Protein AF-A0A820LLX0-F1 (afdb_monomer_lite)

InterPro domains:
  IPR000547 Clathrin, heavy chain/VPS, 7-fold repeat [PS50236] (1-66)
  IPR016024 Armadillo-type fold [SSF48371] (1-92)

pLDDT: mean 89.42, std 8.97, range [48.0, 95.56]

Organism: NCBI:txid433720

Foldseek 3Di:
DQLVVLLVVCVPDPDLVSNLVSVLVVVSYDLVSSLVSLVVDALVSSLVSLLSNCVSPVVVRVVSSVVSCVVCCVRNPVVSVVVSVVVSVVVD

Sequence (92 aa):
EKAGLLQRALEHYTDLYDIKRAVVHTHLLNPDWLVNYFGRLSVDDCVECLKAMLQANIRQNLQVVVQIATKYHEQLGTQKLIELFESFKSYE

Radius of gyration: 12.42 Å; chains: 1; bounding box: 32×25×32 Å

Secondary structure (DSSP, 8-state):
--HHHHHHHHHH---HHHHHHHHT-GGGS-HHHHHHHHTTS-HHHHHHHHHHHHHHHHHHHHHHHHHHHHHHHHHH-HHHHHHHHHHHHTT-

Structure (mmCIF, N/CA/C/O backbone):
data_AF-A0A820LLX0-F1
#
_entry.id   AF-A0A820LLX0-F1
#
loop_
_atom_site.group_PDB
_atom_site.id
_atom_site.type_symbol
_atom_site.label_atom_id
_atom_site.label_alt_id
_atom_site.label_comp_id
_atom_site.label_asym_id
_atom_site.label_entity_id
_atom_site.label_seq_id
_atom_site.pdbx_PDB_ins_code
_atom_site.Cartn_x
_atom_site.Cartn_y
_atom_site.Cartn_z
_atom_site.occupancy
_atom_site.B_iso_or_equiv
_atom_site.auth_seq_id
_atom_site.auth_comp_id
_atom_site.auth_asym_id
_atom_site.auth_atom_id
_atom_site.pdbx_PDB_model_num
ATOM 1 N N . GLU A 1 1 ? 21.553 -12.352 -3.667 1.00 55.91 1 GLU A N 1
ATOM 2 C CA . GLU A 1 1 ? 21.002 -11.372 -4.634 1.00 55.91 1 GLU A CA 1
ATOM 3 C C . GLU A 1 1 ? 19.505 -11.591 -4.981 1.00 55.91 1 GLU A C 1
ATOM 5 O O . GLU A 1 1 ? 19.172 -11.763 -6.145 1.00 55.91 1 GLU A O 1
ATOM 10 N N . LYS A 1 2 ? 18.559 -11.578 -4.018 1.00 60.06 2 LYS A N 1
ATOM 11 C CA . LYS A 1 2 ? 17.112 -11.798 -4.318 1.00 60.06 2 LYS A CA 1
ATOM 12 C C . LYS A 1 2 ? 16.252 -10.527 -4.339 1.00 60.06 2 LYS A C 1
ATOM 14 O O . LYS A 1 2 ? 15.214 -10.512 -4.993 1.00 60.06 2 LYS A O 1
ATOM 19 N N . ALA A 1 3 ? 16.703 -9.457 -3.684 1.00 62.31 3 ALA A N 1
ATOM 20 C CA . ALA A 1 3 ? 15.928 -8.224 -3.539 1.00 62.31 3 ALA A CA 1
ATOM 21 C C . ALA A 1 3 ? 15.663 -7.500 -4.874 1.00 62.31 3 ALA A C 1
ATOM 23 O O . ALA A 1 3 ? 14.565 -7.005 -5.112 1.00 62.31 3 ALA A O 1
ATOM 24 N N . GLY A 1 4 ? 16.644 -7.493 -5.783 1.00 75.81 4 GLY A N 1
ATOM 25 C CA . GLY A 1 4 ? 16.500 -6.851 -7.095 1.00 75.81 4 GLY A CA 1
ATOM 26 C C . GLY A 1 4 ? 15.579 -7.602 -8.063 1.00 75.81 4 GLY A C 1
ATOM 27 O O . GLY A 1 4 ? 14.984 -6.983 -8.936 1.00 75.81 4 GLY A O 1
ATOM 28 N N . LEU A 1 5 ? 15.420 -8.922 -7.908 1.00 86.75 5 LEU A N 1
ATOM 29 C CA . LEU A 1 5 ? 14.542 -9.716 -8.776 1.00 86.75 5 LEU A CA 1
ATOM 30 C C . LEU A 1 5 ? 13.067 -9.431 -8.485 1.00 86.75 5 LEU A C 1
ATOM 32 O O . LEU A 1 5 ? 12.284 -9.269 -9.416 1.00 86.75 5 LEU A O 1
ATOM 36 N N . LEU A 1 6 ? 12.703 -9.326 -7.203 1.00 87.44 6 LEU A N 1
ATOM 37 C CA . LEU A 1 6 ? 11.323 -9.058 -6.802 1.00 87.44 6 LEU A CA 1
ATOM 38 C C . LEU A 1 6 ? 10.882 -7.636 -7.176 1.00 87.44 6 LEU A C 1
ATOM 40 O O . LEU A 1 6 ? 9.757 -7.453 -7.629 1.00 87.44 6 LEU A O 1
ATOM 44 N N . GLN A 1 7 ? 11.777 -6.648 -7.055 1.00 90.25 7 GLN A N 1
ATOM 45 C CA . GLN A 1 7 ? 11.505 -5.277 -7.507 1.00 90.25 7 GLN A CA 1
ATOM 46 C C . GLN A 1 7 ? 11.225 -5.237 -9.012 1.00 90.25 7 GLN A C 1
ATOM 48 O O . GLN A 1 7 ? 10.197 -4.712 -9.424 1.00 90.25 7 GLN A O 1
ATOM 53 N N . ARG A 1 8 ? 12.074 -5.878 -9.827 1.00 89.62 8 ARG A N 1
ATOM 54 C CA . ARG A 1 8 ? 11.854 -5.956 -11.280 1.00 89.62 8 ARG A CA 1
ATOM 55 C C . ARG A 1 8 ? 10.552 -6.674 -11.623 1.00 89.62 8 ARG A C 1
ATOM 57 O O . ARG A 1 8 ? 9.850 -6.242 -12.525 1.00 89.62 8 ARG A O 1
ATOM 64 N N . ALA A 1 9 ? 10.211 -7.743 -10.903 1.00 90.38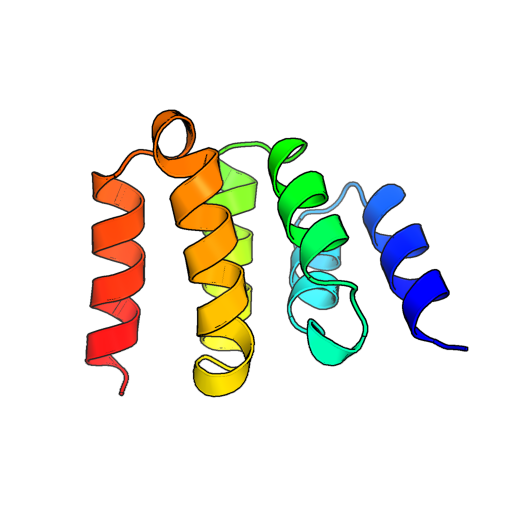 9 ALA A N 1
ATOM 65 C CA . ALA A 1 9 ? 8.942 -8.438 -11.103 1.00 90.38 9 ALA A CA 1
ATOM 66 C C . ALA A 1 9 ? 7.744 -7.503 -10.860 1.00 90.38 9 ALA A C 1
ATOM 68 O O . ALA A 1 9 ? 6.868 -7.410 -11.713 1.00 90.38 9 ALA A O 1
ATOM 69 N N . LEU A 1 10 ? 7.756 -6.739 -9.762 1.00 92.06 10 LEU A N 1
ATOM 70 C CA . LEU A 1 10 ? 6.718 -5.751 -9.446 1.00 92.06 10 LEU A CA 1
ATOM 71 C C . LEU A 1 10 ? 6.579 -4.648 -10.507 1.00 92.06 10 LEU A C 1
ATOM 73 O O . LEU A 1 10 ? 5.468 -4.184 -10.748 1.00 92.06 10 LEU A O 1
ATOM 77 N N . GLU A 1 11 ? 7.669 -4.238 -11.161 1.00 90.81 11 GLU A N 1
ATOM 78 C CA . GLU A 1 11 ? 7.613 -3.260 -12.262 1.00 90.81 11 GLU A CA 1
ATOM 79 C C . GLU A 1 11 ? 6.932 -3.799 -13.525 1.00 90.81 11 GLU A C 1
ATOM 81 O O . GLU A 1 11 ? 6.447 -3.014 -14.338 1.00 90.81 11 GLU A O 1
ATOM 86 N N . HIS A 1 12 ? 6.902 -5.121 -13.698 1.00 91.56 12 HIS A N 1
ATOM 87 C CA . HIS A 1 12 ? 6.300 -5.777 -14.857 1.00 91.56 12 HIS A CA 1
ATOM 88 C C . HIS A 1 12 ? 4.935 -6.402 -14.562 1.00 91.56 12 HIS A C 1
ATOM 90 O O . HIS A 1 12 ? 4.213 -6.739 -15.501 1.00 91.56 12 HIS A O 1
ATOM 96 N N . TYR A 1 13 ? 4.570 -6.566 -13.291 1.00 92.62 13 TYR A N 1
ATOM 97 C CA . TYR A 1 13 ? 3.253 -7.062 -12.929 1.00 92.62 13 TYR A CA 1
ATOM 98 C C . TYR A 1 13 ? 2.173 -6.053 -13.292 1.00 92.62 13 TYR A C 1
ATOM 100 O O . TYR A 1 13 ? 2.222 -4.885 -12.918 1.00 92.62 13 TYR A O 1
ATOM 108 N N . THR A 1 14 ? 1.178 -6.551 -14.016 1.00 86.62 14 THR A N 1
ATOM 109 C CA . THR A 1 14 ? -0.032 -5.811 -14.373 1.00 86.62 14 THR A CA 1
ATOM 110 C C . THR A 1 14 ? -1.247 -6.299 -13.596 1.00 86.62 14 THR A C 1
ATOM 112 O O . THR A 1 14 ? -2.266 -5.619 -13.579 1.00 86.62 14 THR A O 1
ATOM 115 N N . ASP A 1 15 ? -1.154 -7.478 -12.975 1.00 92.94 15 ASP A N 1
ATOM 116 C CA . ASP A 1 15 ? -2.240 -8.088 -12.219 1.00 92.94 15 ASP A CA 1
ATOM 117 C C . ASP A 1 15 ? -2.118 -7.786 -10.718 1.00 92.94 15 ASP A C 1
ATOM 119 O O . ASP A 1 15 ? -1.073 -8.005 -10.094 1.00 92.94 15 ASP A O 1
ATOM 123 N N . LEU A 1 16 ? -3.210 -7.299 -10.122 1.00 92.50 16 LEU A N 1
ATOM 124 C CA . LEU A 1 16 ? -3.267 -6.940 -8.706 1.00 92.50 16 LEU A CA 1
ATOM 125 C C . LEU A 1 16 ? -2.982 -8.139 -7.787 1.00 92.50 16 LEU A C 1
ATOM 127 O O . LEU A 1 16 ? -2.420 -7.967 -6.706 1.00 92.50 16 LEU A O 1
ATOM 131 N N . T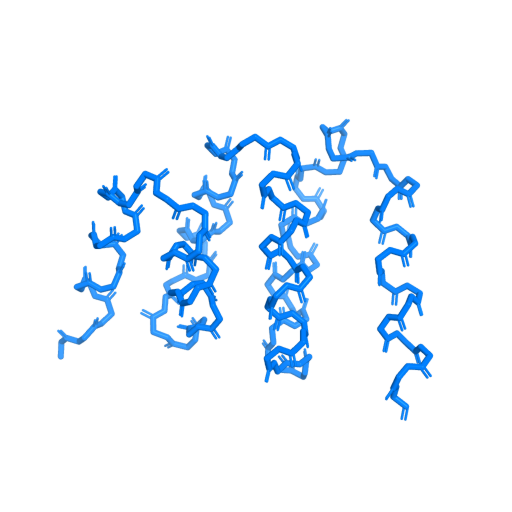YR A 1 17 ? -3.357 -9.357 -8.177 1.00 93.25 17 TYR A N 1
ATOM 132 C CA . TYR A 1 17 ? -3.088 -10.560 -7.395 1.00 93.25 17 TYR A CA 1
ATOM 133 C C . TYR A 1 17 ? -1.583 -10.823 -7.275 1.00 93.25 17 TYR A C 1
ATOM 135 O O . TYR A 1 17 ? -1.089 -11.062 -6.167 1.00 93.25 17 TYR A O 1
ATOM 143 N N . ASP A 1 18 ? -0.845 -10.718 -8.382 1.00 94.19 18 ASP A N 1
ATOM 144 C CA . ASP A 1 18 ? 0.609 -10.908 -8.393 1.00 94.19 18 ASP A CA 1
ATOM 145 C C . ASP A 1 18 ? 1.332 -9.792 -7.632 1.00 94.19 18 ASP A C 1
ATOM 147 O O . ASP A 1 18 ? 2.248 -10.066 -6.846 1.00 94.19 18 ASP A O 1
ATOM 151 N N . ILE A 1 19 ? 0.865 -8.546 -7.773 1.00 94.38 19 ILE A N 1
ATOM 152 C CA . ILE A 1 19 ? 1.370 -7.408 -6.995 1.00 94.38 19 ILE A CA 1
ATOM 153 C C . ILE A 1 19 ? 1.177 -7.673 -5.500 1.00 94.38 19 ILE A C 1
ATOM 155 O O . ILE A 1 19 ? 2.158 -7.658 -4.754 1.00 94.38 19 ILE A O 1
ATOM 159 N N . LYS A 1 20 ? -0.046 -8.003 -5.057 1.00 94.56 20 LYS A N 1
ATOM 160 C CA . LYS A 1 20 ? -0.352 -8.308 -3.647 1.00 94.56 20 LYS A CA 1
ATOM 161 C C . LYS A 1 20 ? 0.543 -9.415 -3.095 1.00 94.56 20 LYS A C 1
ATOM 163 O O . LYS A 1 20 ? 1.067 -9.288 -1.989 1.00 94.56 20 LYS A O 1
ATOM 168 N N . ARG A 1 21 ? 0.773 -10.480 -3.868 1.00 93.19 21 ARG A N 1
ATOM 169 C CA . ARG A 1 21 ? 1.659 -11.583 -3.463 1.00 93.19 21 ARG A CA 1
ATOM 170 C C . ARG A 1 21 ? 3.122 -11.180 -3.350 1.00 93.19 21 ARG A C 1
ATOM 172 O O . ARG A 1 21 ? 3.833 -11.773 -2.547 1.00 93.19 21 ARG A O 1
ATOM 179 N N . ALA A 1 22 ? 3.590 -10.208 -4.122 1.00 93.50 22 ALA A N 1
ATOM 180 C CA . ALA A 1 22 ? 4.970 -9.746 -4.045 1.00 93.50 22 ALA A CA 1
ATOM 181 C C . ALA A 1 22 ? 5.186 -8.696 -2.943 1.00 93.50 22 ALA A C 1
ATOM 183 O O . ALA A 1 22 ? 6.161 -8.802 -2.197 1.00 93.50 22 ALA A O 1
ATOM 184 N N . VAL A 1 23 ? 4.280 -7.723 -2.782 1.00 93.19 23 VAL A N 1
ATOM 185 C CA . VAL A 1 23 ? 4.452 -6.613 -1.819 1.00 93.19 23 VAL A CA 1
ATOM 186 C C . VAL A 1 23 ? 4.442 -7.061 -0.354 1.00 93.19 23 VAL A C 1
ATOM 188 O O . VAL A 1 23 ? 5.028 -6.386 0.488 1.00 93.19 23 VAL A O 1
ATOM 191 N N . VAL A 1 24 ? 3.850 -8.219 -0.031 1.00 93.06 24 VAL A N 1
ATOM 192 C CA . VAL A 1 24 ? 3.893 -8.795 1.330 1.00 93.06 24 VAL A CA 1
ATOM 193 C C . VAL A 1 24 ? 5.302 -9.219 1.752 1.00 93.06 24 VAL A C 1
ATOM 195 O O . VAL A 1 24 ? 5.608 -9.259 2.946 1.00 93.06 24 VAL A O 1
ATOM 198 N N . HIS A 1 25 ? 6.194 -9.487 0.793 1.00 91.25 25 HIS A N 1
ATOM 199 C CA . HIS A 1 25 ? 7.595 -9.827 1.041 1.00 91.25 25 HIS A CA 1
ATOM 200 C C . HIS A 1 25 ? 8.461 -8.566 1.199 1.00 91.25 25 HIS A C 1
ATOM 202 O O . HIS A 1 25 ? 9.526 -8.442 0.597 1.00 91.25 25 HIS A O 1
ATOM 208 N N . THR A 1 26 ? 8.019 -7.639 2.051 1.00 88.06 26 THR A N 1
ATOM 209 C CA . THR A 1 26 ? 8.664 -6.338 2.316 1.00 88.06 26 THR A CA 1
ATOM 210 C C . THR A 1 26 ? 10.139 -6.437 2.691 1.00 88.06 26 THR A C 1
ATOM 212 O O . THR A 1 26 ? 10.927 -5.607 2.265 1.00 88.06 26 THR A O 1
ATOM 215 N N . HIS A 1 27 ? 10.541 -7.480 3.419 1.00 86.31 27 HIS A N 1
ATOM 216 C CA . HIS A 1 27 ? 11.937 -7.759 3.782 1.00 86.31 27 HIS A CA 1
ATOM 217 C C . HIS A 1 27 ? 12.876 -7.984 2.580 1.00 86.31 27 HIS A C 1
ATOM 219 O O . HIS A 1 27 ? 14.092 -7.877 2.720 1.00 86.31 27 HIS A O 1
ATOM 225 N N . LEU A 1 28 ? 12.331 -8.317 1.405 1.00 89.50 28 LEU A N 1
ATOM 226 C CA . LEU A 1 28 ? 13.084 -8.450 0.154 1.00 89.50 28 LEU A CA 1
ATOM 227 C C . LEU A 1 28 ? 13.044 -7.167 -0.685 1.00 89.50 28 LEU A C 1
ATOM 229 O O . LEU A 1 28 ? 13.668 -7.111 -1.741 1.00 89.50 28 LEU A O 1
ATOM 233 N N . LEU A 1 29 ? 12.309 -6.146 -0.253 1.00 89.88 29 LEU A N 1
ATOM 234 C CA . LEU A 1 29 ? 12.100 -4.908 -0.988 1.00 89.88 29 LEU A CA 1
ATOM 235 C C . LEU A 1 29 ? 12.785 -3.758 -0.254 1.00 89.88 29 LEU A C 1
ATOM 237 O O . LEU A 1 29 ? 12.834 -3.714 0.972 1.00 89.88 29 LEU A O 1
ATOM 241 N N . ASN A 1 30 ? 13.316 -2.802 -1.013 1.00 89.69 30 ASN A N 1
ATOM 242 C CA . ASN A 1 30 ? 13.783 -1.563 -0.410 1.00 89.69 30 ASN A CA 1
ATOM 243 C C . ASN A 1 30 ? 12.551 -0.728 -0.004 1.00 89.69 30 ASN A C 1
ATOM 245 O O . ASN A 1 30 ? 11.737 -0.435 -0.884 1.00 89.69 30 ASN A O 1
ATOM 249 N N . PRO A 1 31 ? 12.387 -0.335 1.273 1.00 88.69 31 PRO A N 1
ATOM 250 C CA . PRO A 1 31 ? 11.193 0.377 1.731 1.00 88.69 31 PRO A CA 1
ATOM 251 C C . PRO A 1 31 ? 10.976 1.701 0.995 1.00 88.69 31 PRO A C 1
ATOM 253 O O . PRO A 1 31 ? 9.847 1.998 0.623 1.00 88.69 31 PRO A O 1
ATOM 256 N N . ASP A 1 32 ? 12.039 2.456 0.709 1.00 90.69 32 ASP A N 1
ATOM 257 C CA . ASP A 1 32 ? 11.931 3.729 -0.018 1.00 90.69 32 ASP A CA 1
ATOM 258 C C . ASP A 1 32 ? 11.433 3.529 -1.460 1.00 90.69 32 ASP A C 1
ATOM 260 O O . ASP A 1 32 ? 10.525 4.215 -1.935 1.00 90.69 32 ASP A O 1
ATOM 264 N N . TRP A 1 33 ? 11.963 2.506 -2.139 1.00 92.75 33 TRP A N 1
ATOM 265 C CA . TRP A 1 33 ? 11.496 2.130 -3.471 1.00 92.75 33 TRP A CA 1
ATOM 266 C C . TRP A 1 33 ? 10.034 1.683 -3.442 1.00 92.75 33 TRP A C 1
ATOM 268 O O . TRP A 1 33 ? 9.251 2.121 -4.282 1.00 92.75 33 TRP A O 1
ATOM 278 N N . LEU A 1 34 ? 9.656 0.860 -2.457 1.00 93.06 34 LEU A N 1
ATOM 279 C CA . LEU A 1 34 ? 8.288 0.373 -2.310 1.00 93.06 34 LEU A CA 1
ATOM 280 C C . LEU A 1 34 ? 7.322 1.540 -2.106 1.00 93.06 34 LEU A C 1
ATOM 282 O O . LEU A 1 34 ? 6.305 1.612 -2.784 1.00 93.06 34 LEU A O 1
ATOM 286 N N . VAL A 1 35 ? 7.680 2.500 -1.251 1.00 94.00 35 VAL A N 1
ATOM 287 C CA . VAL A 1 35 ? 6.893 3.720 -1.058 1.00 94.00 35 VAL A CA 1
ATOM 288 C C . VAL A 1 35 ? 6.680 4.441 -2.389 1.00 94.00 35 VAL A C 1
ATOM 290 O O . VAL A 1 35 ? 5.548 4.762 -2.732 1.00 94.00 35 VAL A O 1
ATOM 293 N N . ASN A 1 36 ? 7.728 4.634 -3.190 1.00 94.00 36 ASN A N 1
ATOM 294 C CA . ASN A 1 36 ? 7.597 5.284 -4.496 1.00 94.00 36 ASN A CA 1
ATOM 295 C C . ASN A 1 36 ? 6.788 4.461 -5.518 1.00 94.00 36 ASN A C 1
ATOM 297 O O . ASN A 1 36 ? 6.064 5.044 -6.325 1.00 94.00 36 ASN A O 1
ATOM 301 N N . TYR A 1 37 ? 6.882 3.129 -5.484 1.00 94.44 37 TYR A N 1
ATOM 302 C CA . TYR A 1 37 ? 6.107 2.234 -6.348 1.00 94.44 37 TYR A CA 1
ATOM 303 C C . TYR A 1 37 ? 4.601 2.375 -6.105 1.00 94.44 37 TYR A C 1
ATOM 305 O O . TYR A 1 37 ? 3.835 2.472 -7.061 1.00 94.44 37 TYR A O 1
ATOM 313 N N . PHE A 1 38 ? 4.181 2.482 -4.842 1.00 94.25 38 PHE A N 1
ATOM 314 C CA . PHE A 1 38 ? 2.774 2.682 -4.487 1.00 94.25 38 PHE A CA 1
ATOM 315 C C . PHE A 1 38 ? 2.187 3.991 -5.039 1.00 94.25 38 PHE A C 1
ATOM 317 O O . PHE A 1 38 ? 0.992 4.046 -5.308 1.00 94.25 38 PHE A O 1
ATOM 324 N N . GLY A 1 39 ? 3.014 5.008 -5.303 1.00 91.81 39 GLY A N 1
ATOM 325 C CA . GLY A 1 39 ? 2.582 6.228 -5.994 1.00 91.81 39 GLY A CA 1
ATOM 326 C C . GLY A 1 39 ? 2.239 6.044 -7.478 1.00 91.81 39 GLY A C 1
ATOM 327 O O . GLY A 1 39 ? 1.679 6.954 -8.082 1.00 91.81 39 GLY A O 1
ATOM 328 N N . ARG A 1 40 ? 2.586 4.898 -8.082 1.00 91.56 40 ARG A N 1
ATOM 329 C CA . ARG A 1 40 ? 2.2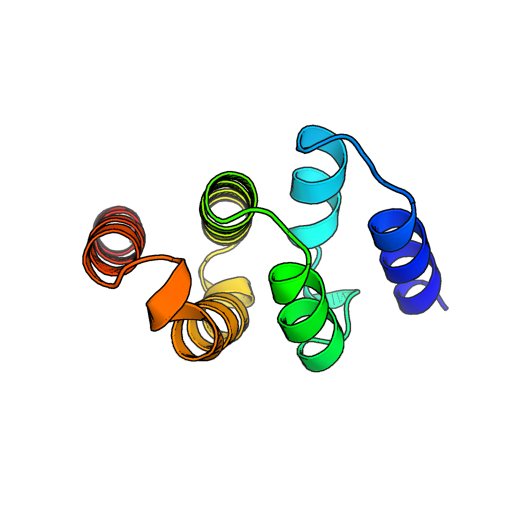12 4.537 -9.462 1.00 91.56 40 ARG A CA 1
ATOM 330 C C . ARG A 1 40 ? 0.914 3.730 -9.531 1.00 91.56 40 ARG A C 1
ATOM 332 O O . ARG A 1 40 ? 0.350 3.606 -10.615 1.00 91.56 40 ARG A O 1
ATOM 339 N N . LEU A 1 41 ? 0.476 3.156 -8.410 1.00 92.75 41 LEU A N 1
ATOM 340 C CA . LEU A 1 41 ? -0.749 2.366 -8.333 1.00 92.75 41 LEU A CA 1
ATOM 341 C C . LEU A 1 41 ? -1.976 3.278 -8.285 1.00 92.75 41 LEU A C 1
ATOM 343 O O . LEU A 1 41 ? -1.901 4.431 -7.854 1.00 92.75 41 LEU A O 1
ATOM 347 N N . SER A 1 42 ? -3.125 2.747 -8.705 1.00 92.75 42 SER A N 1
ATOM 348 C CA . SER A 1 42 ? -4.392 3.434 -8.477 1.00 92.75 42 SER A CA 1
ATOM 349 C C . SER A 1 42 ? -4.707 3.490 -6.975 1.00 92.75 42 SER A C 1
ATOM 351 O O . SER A 1 42 ? -4.188 2.704 -6.179 1.00 92.75 42 SER A O 1
ATOM 353 N N . VAL A 1 43 ? -5.570 4.424 -6.568 1.00 91.81 43 VAL A N 1
ATOM 354 C CA . VAL A 1 43 ? -5.981 4.562 -5.160 1.00 91.81 43 VAL A CA 1
ATOM 355 C C . VAL A 1 43 ? -6.593 3.264 -4.623 1.00 91.81 43 VAL A C 1
ATOM 357 O O . VAL A 1 43 ? -6.325 2.893 -3.483 1.00 91.81 43 VAL A O 1
ATOM 360 N N . ASP A 1 44 ? -7.385 2.569 -5.441 1.00 91.44 44 ASP A N 1
ATOM 361 C CA . ASP A 1 44 ? -8.045 1.319 -5.055 1.00 91.44 44 ASP A CA 1
ATOM 362 C C . ASP A 1 44 ? -7.028 0.181 -4.877 1.00 91.44 44 ASP A C 1
ATOM 364 O O . ASP A 1 44 ? -6.954 -0.431 -3.809 1.00 91.44 44 ASP A O 1
ATOM 368 N N . ASP A 1 45 ? -6.141 0.003 -5.863 1.00 93.88 45 ASP A N 1
ATOM 369 C CA . ASP A 1 45 ? -5.074 -1.005 -5.823 1.00 93.88 45 ASP A CA 1
ATOM 370 C C . ASP A 1 45 ? -4.123 -0.782 -4.644 1.00 93.88 45 ASP A C 1
ATOM 372 O O . ASP A 1 45 ? -3.686 -1.734 -3.996 1.00 93.88 45 ASP A O 1
ATOM 376 N N . CYS A 1 46 ? -3.806 0.483 -4.351 1.00 94.25 46 CYS A N 1
ATOM 377 C CA . CYS A 1 46 ? -2.974 0.865 -3.220 1.00 94.25 46 CYS A CA 1
ATOM 378 C C . CYS A 1 46 ? -3.600 0.392 -1.904 1.00 94.25 46 CYS A C 1
ATOM 380 O O . CYS A 1 46 ? -2.950 -0.336 -1.154 1.00 94.25 46 CYS A O 1
ATOM 382 N N . VAL A 1 47 ? -4.867 0.731 -1.643 1.00 93.56 47 VAL A N 1
ATOM 383 C CA . VAL A 1 47 ? -5.567 0.332 -0.409 1.00 93.56 47 VAL A CA 1
ATOM 384 C C . VAL A 1 47 ? -5.647 -1.193 -0.284 1.00 93.56 47 VAL A C 1
ATOM 386 O O . VAL A 1 47 ? -5.346 -1.737 0.783 1.00 93.56 47 VAL A O 1
ATOM 389 N N . GLU A 1 48 ? -5.959 -1.896 -1.374 1.00 94.38 48 GLU A N 1
ATOM 390 C CA . GLU A 1 48 ? -5.992 -3.363 -1.407 1.00 94.38 48 GLU A CA 1
ATOM 391 C C . GLU A 1 48 ? -4.615 -3.991 -1.132 1.00 94.38 48 GLU A C 1
ATOM 393 O O . GLU A 1 48 ? -4.507 -4.995 -0.419 1.00 94.38 48 GLU A O 1
ATOM 398 N N . CYS A 1 49 ? -3.539 -3.385 -1.639 1.00 95.56 49 CYS A N 1
ATOM 399 C CA . CYS A 1 49 ? -2.174 -3.817 -1.359 1.00 95.56 49 CYS A CA 1
ATOM 400 C C . CYS A 1 49 ? -1.771 -3.557 0.099 1.00 95.56 49 CYS A C 1
ATOM 402 O O . CYS A 1 49 ? -1.220 -4.456 0.736 1.00 95.56 49 CYS A O 1
ATOM 404 N N . LEU A 1 50 ? -2.083 -2.382 0.663 1.00 94.75 50 LEU A N 1
ATOM 405 C CA . LEU A 1 50 ? -1.814 -2.078 2.076 1.00 94.75 50 LEU A CA 1
ATOM 406 C C . LEU A 1 50 ? -2.527 -3.077 2.996 1.00 94.75 50 LEU A C 1
ATOM 408 O O . LEU A 1 50 ? -1.925 -3.598 3.937 1.00 94.75 50 LEU A O 1
ATOM 412 N N . LYS A 1 51 ? -3.782 -3.414 2.683 1.00 94.25 51 LYS A N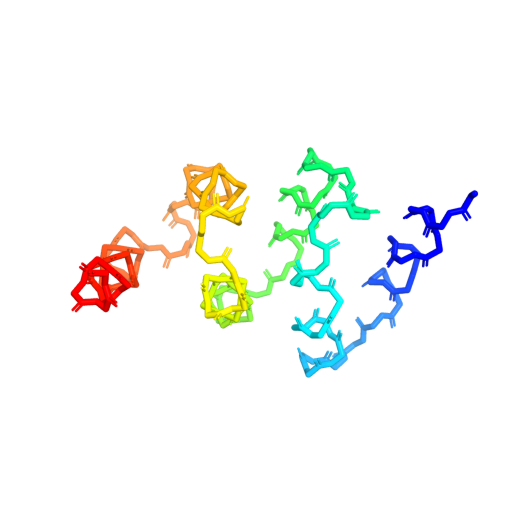 1
ATOM 413 C CA . LYS A 1 51 ? -4.553 -4.435 3.399 1.00 94.25 51 LYS A CA 1
ATOM 414 C C . LYS A 1 51 ? -3.879 -5.805 3.346 1.00 94.25 51 LYS A C 1
ATOM 416 O O . LYS A 1 51 ? -3.698 -6.430 4.390 1.00 94.25 51 LYS A O 1
ATOM 421 N N . ALA A 1 52 ? -3.458 -6.255 2.162 1.00 94.56 52 ALA A N 1
ATOM 422 C CA . ALA A 1 52 ? -2.763 -7.533 2.003 1.00 94.56 52 ALA A CA 1
ATOM 423 C C . ALA A 1 52 ? -1.437 -7.577 2.784 1.00 94.56 52 ALA A C 1
ATOM 425 O O . ALA A 1 52 ? -1.123 -8.584 3.420 1.00 94.56 52 ALA A O 1
ATOM 426 N N . MET A 1 53 ? -0.683 -6.473 2.794 1.00 94.38 53 MET A N 1
ATOM 427 C CA . MET A 1 53 ? 0.545 -6.343 3.582 1.00 94.38 53 MET A 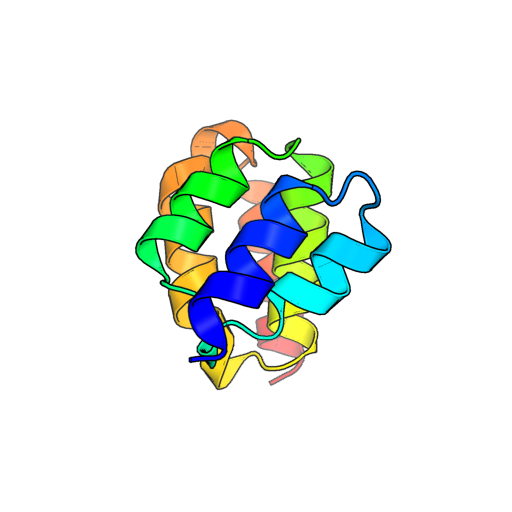CA 1
ATOM 428 C C . MET A 1 53 ? 0.276 -6.500 5.081 1.00 94.38 53 MET A C 1
ATOM 430 O O . MET A 1 53 ? 0.966 -7.279 5.742 1.00 94.38 53 MET A O 1
ATOM 434 N N . LEU A 1 54 ? -0.728 -5.805 5.620 1.00 93.25 54 LEU A N 1
ATOM 435 C CA . LEU A 1 54 ? -1.077 -5.906 7.039 1.00 93.25 54 LEU A CA 1
ATOM 436 C C . LEU A 1 54 ? -1.601 -7.306 7.407 1.00 93.25 54 LEU A C 1
ATOM 438 O O . LEU A 1 54 ? -1.205 -7.835 8.443 1.00 93.25 54 LEU A O 1
ATOM 442 N N . GLN A 1 55 ? -2.400 -7.946 6.541 1.00 93.00 55 GLN A N 1
ATOM 443 C CA . GLN A 1 55 ? -2.874 -9.327 6.742 1.00 93.00 55 GLN A CA 1
ATOM 444 C C . GLN A 1 55 ? -1.741 -10.351 6.774 1.00 93.00 55 GLN A C 1
ATOM 446 O O . GLN A 1 55 ? -1.793 -11.299 7.552 1.00 93.00 55 GLN A O 1
ATOM 451 N N . ALA A 1 56 ? -0.729 -10.184 5.921 1.00 93.06 56 ALA A N 1
ATOM 452 C CA . ALA A 1 56 ? 0.369 -11.137 5.840 1.00 93.06 56 ALA A CA 1
ATOM 453 C C . ALA A 1 56 ? 1.267 -11.088 7.081 1.00 93.06 56 ALA A C 1
ATOM 455 O O . ALA A 1 56 ? 1.652 -12.132 7.606 1.00 93.06 56 ALA A O 1
ATOM 456 N N . ASN A 1 57 ? 1.632 -9.884 7.532 1.00 90.19 57 ASN A N 1
ATOM 457 C CA . ASN A 1 57 ? 2.408 -9.696 8.754 1.00 90.19 57 ASN A CA 1
ATOM 458 C C . ASN A 1 57 ? 2.343 -8.238 9.223 1.00 90.19 57 ASN A C 1
ATOM 460 O O . ASN A 1 57 ? 3.168 -7.412 8.823 1.00 90.19 57 ASN A O 1
ATOM 464 N N . ILE A 1 58 ? 1.396 -7.932 10.107 1.00 89.69 58 ILE A N 1
ATOM 465 C CA . ILE A 1 58 ? 1.210 -6.579 10.636 1.00 89.69 58 ILE A CA 1
ATOM 466 C C . ILE A 1 58 ? 2.483 -6.032 11.291 1.00 89.69 58 ILE A C 1
ATOM 468 O O . ILE A 1 58 ? 2.924 -4.943 10.943 1.00 89.69 58 ILE A O 1
ATOM 472 N N . ARG A 1 59 ? 3.145 -6.805 12.160 1.00 89.19 59 ARG A N 1
ATOM 473 C CA . ARG A 1 59 ? 4.304 -6.331 12.938 1.00 89.19 59 ARG A CA 1
ATOM 474 C C . ARG A 1 59 ? 5.460 -5.889 12.050 1.00 89.19 59 ARG A C 1
ATOM 476 O O . ARG A 1 59 ? 6.111 -4.893 12.340 1.00 89.19 59 ARG A O 1
ATOM 483 N N . GLN A 1 60 ? 5.707 -6.626 10.970 1.00 89.62 60 GLN A N 1
ATOM 484 C CA . GLN A 1 60 ? 6.773 -6.300 10.026 1.00 89.62 60 GLN A CA 1
ATOM 485 C C . GLN A 1 60 ? 6.360 -5.190 9.052 1.00 89.62 60 GLN A C 1
ATOM 487 O O . GLN A 1 60 ? 7.169 -4.329 8.712 1.00 89.62 60 GLN A O 1
ATOM 492 N N . ASN A 1 61 ? 5.111 -5.208 8.583 1.00 92.75 61 ASN A N 1
ATOM 493 C CA . ASN A 1 61 ? 4.679 -4.366 7.470 1.00 92.75 61 ASN A CA 1
ATOM 494 C C . ASN A 1 61 ? 4.091 -3.021 7.912 1.00 92.75 61 ASN A C 1
ATOM 496 O O . ASN A 1 61 ? 4.044 -2.092 7.108 1.00 92.75 61 ASN A O 1
ATOM 500 N N . LEU A 1 62 ? 3.698 -2.877 9.179 1.00 91.75 62 LEU A N 1
ATOM 501 C CA . LEU A 1 62 ? 3.070 -1.663 9.701 1.00 91.75 62 LEU A CA 1
ATOM 502 C C . LEU A 1 62 ? 3.920 -0.417 9.442 1.00 91.75 62 LEU A C 1
ATOM 504 O O . LEU A 1 62 ? 3.401 0.586 8.962 1.00 91.75 62 LEU A O 1
ATOM 508 N N . GLN A 1 63 ? 5.231 -0.482 9.687 1.00 91.25 63 GLN A N 1
ATOM 509 C CA . GLN A 1 63 ? 6.106 0.680 9.524 1.00 91.25 63 GLN A CA 1
ATOM 510 C C . GLN A 1 63 ? 6.144 1.192 8.073 1.00 91.25 63 GLN A C 1
ATOM 512 O O . GLN A 1 63 ? 6.149 2.402 7.849 1.00 91.25 63 GLN A O 1
ATOM 517 N N . VAL A 1 64 ? 6.179 0.300 7.077 1.00 93.44 64 VAL A N 1
ATOM 518 C CA . VAL A 1 64 ? 6.194 0.716 5.664 1.00 93.44 64 VAL A CA 1
ATOM 519 C C . VAL A 1 64 ? 4.806 1.151 5.194 1.00 93.44 64 VAL A C 1
ATOM 521 O O . VAL A 1 64 ? 4.691 2.144 4.483 1.00 93.44 64 VAL A O 1
ATOM 524 N N . VAL A 1 65 ? 3.747 0.487 5.664 1.00 94.31 65 VAL A N 1
ATOM 525 C CA . VAL A 1 65 ? 2.357 0.859 5.364 1.00 94.31 65 VAL A CA 1
ATOM 526 C C . VAL A 1 65 ? 2.034 2.257 5.894 1.00 94.31 65 VAL A C 1
ATOM 528 O O . VAL A 1 65 ? 1.472 3.066 5.162 1.00 94.31 65 VAL A O 1
ATOM 531 N N . VAL A 1 66 ? 2.453 2.591 7.119 1.00 93.25 66 VAL A N 1
ATOM 532 C CA . VAL A 1 66 ? 2.292 3.940 7.692 1.00 93.25 66 VAL A CA 1
ATOM 533 C C . VAL A 1 66 ? 3.060 4.986 6.882 1.00 93.25 66 VAL A C 1
ATOM 535 O O . VAL A 1 66 ? 2.539 6.077 6.657 1.00 93.25 66 VAL A O 1
ATOM 538 N N . GLN A 1 67 ? 4.264 4.673 6.394 1.00 94.38 67 GLN A N 1
ATOM 539 C CA . GLN A 1 67 ? 5.020 5.593 5.535 1.00 94.38 67 GLN A CA 1
ATOM 540 C C . GLN A 1 67 ? 4.312 5.860 4.201 1.00 94.38 67 GLN A C 1
ATOM 542 O O . GLN A 1 67 ? 4.193 7.018 3.801 1.00 94.38 67 GLN A O 1
ATOM 547 N N . ILE A 1 68 ? 3.801 4.816 3.539 1.00 94.69 68 ILE A N 1
ATOM 548 C CA . ILE A 1 68 ? 3.020 4.948 2.297 1.00 94.69 68 ILE A CA 1
ATOM 549 C C . ILE A 1 68 ? 1.763 5.782 2.554 1.00 94.69 68 ILE A C 1
ATOM 551 O O . ILE A 1 68 ? 1.516 6.761 1.851 1.00 94.69 68 ILE A O 1
ATOM 555 N N . ALA A 1 69 ? 1.006 5.429 3.595 1.00 93.94 69 ALA A N 1
ATOM 556 C CA . ALA A 1 69 ? -0.196 6.141 4.002 1.00 93.94 69 ALA A CA 1
ATOM 557 C C . ALA A 1 69 ? 0.101 7.621 4.259 1.00 93.94 69 ALA A C 1
ATOM 559 O O . ALA A 1 69 ? -0.577 8.474 3.710 1.00 93.94 69 ALA A O 1
ATOM 560 N N . THR A 1 70 ? 1.161 7.941 5.004 1.00 93.81 70 THR A N 1
ATOM 561 C CA . THR A 1 70 ? 1.555 9.331 5.286 1.00 93.81 70 THR A CA 1
ATOM 562 C C . THR A 1 70 ? 1.909 10.091 4.008 1.00 93.81 70 THR A C 1
ATOM 564 O O . THR A 1 70 ? 1.497 11.236 3.844 1.00 93.81 70 THR A O 1
ATOM 567 N N . LYS A 1 71 ? 2.633 9.464 3.074 1.00 95.19 71 LYS A N 1
ATOM 568 C CA . LYS A 1 71 ? 3.053 10.115 1.825 1.00 95.19 71 LYS A CA 1
ATOM 569 C C . LYS A 1 71 ? 1.893 10.368 0.859 1.00 95.19 71 LYS A C 1
ATOM 571 O O . LYS A 1 71 ? 1.883 11.403 0.204 1.00 95.19 71 LYS A O 1
ATOM 576 N N . TYR A 1 72 ? 0.933 9.447 0.775 1.00 95.31 72 TYR A N 1
ATOM 577 C CA . TYR A 1 72 ? -0.146 9.484 -0.221 1.00 95.31 72 TYR A CA 1
ATOM 578 C C . TYR A 1 72 ? -1.543 9.708 0.380 1.00 95.31 72 TYR A C 1
ATOM 580 O O . TYR A 1 72 ? -2.539 9.545 -0.322 1.00 95.31 72 TYR A O 1
ATOM 588 N N . HIS A 1 73 ? -1.65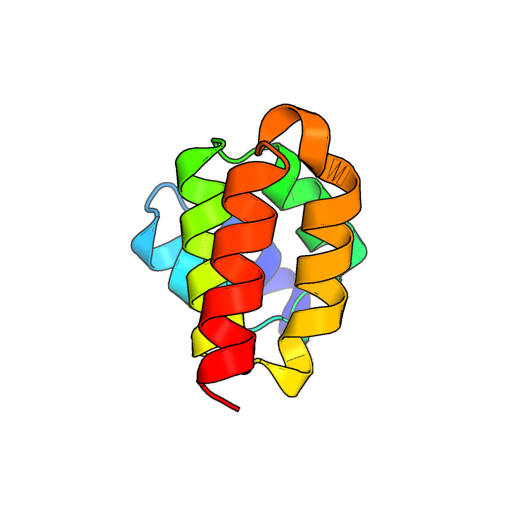2 10.098 1.656 1.00 92.81 73 HIS A N 1
ATOM 589 C CA . HIS A 1 73 ? -2.938 10.263 2.352 1.00 92.81 73 HIS A CA 1
ATOM 590 C C . HIS A 1 73 ? -3.916 11.196 1.628 1.00 92.81 73 HIS A C 1
ATOM 592 O O . HIS A 1 73 ? -5.115 10.926 1.637 1.00 92.81 73 HIS A O 1
ATOM 598 N N . GLU A 1 74 ? -3.425 12.252 0.972 1.00 92.69 74 GLU A N 1
ATOM 599 C CA . GLU A 1 74 ? -4.264 13.186 0.210 1.00 92.69 74 GLU A CA 1
ATOM 600 C C . GLU A 1 74 ? -4.984 12.498 -0.958 1.00 92.69 74 GLU A C 1
ATOM 602 O O . GLU A 1 74 ? -6.144 12.796 -1.233 1.00 92.69 74 GLU A O 1
ATOM 607 N N . GLN A 1 75 ? -4.325 11.539 -1.618 1.00 91.38 75 GLN A N 1
ATOM 608 C CA . GLN A 1 75 ? -4.899 10.780 -2.733 1.00 91.38 75 GLN A CA 1
ATOM 609 C C . GLN A 1 75 ? -5.725 9.585 -2.249 1.00 91.38 75 GLN A C 1
ATOM 611 O O . GLN A 1 75 ? -6.778 9.289 -2.809 1.00 91.38 75 GLN A O 1
ATOM 616 N N . LEU A 1 76 ? -5.250 8.890 -1.212 1.00 91.12 76 LEU A N 1
ATOM 617 C CA . LEU A 1 76 ? -5.905 7.696 -0.669 1.00 91.12 76 LEU A CA 1
ATOM 618 C C . LEU A 1 76 ? -7.170 8.031 0.126 1.00 91.12 76 LEU A C 1
ATOM 620 O O . LEU A 1 76 ? -8.097 7.225 0.189 1.00 91.12 76 LEU A O 1
ATOM 624 N N . GLY A 1 77 ? -7.220 9.232 0.697 1.00 91.75 77 GLY A N 1
ATOM 625 C CA . GLY A 1 77 ? -8.281 9.685 1.577 1.00 91.75 77 GLY A CA 1
ATOM 626 C C . GLY A 1 77 ? -8.043 9.233 3.015 1.00 91.75 77 GLY A C 1
ATOM 627 O O . GLY A 1 77 ? -8.002 8.043 3.327 1.00 91.75 77 GLY A O 1
ATOM 628 N N . THR A 1 78 ? -7.953 10.203 3.922 1.00 90.25 78 THR A N 1
ATOM 629 C CA . THR A 1 78 ? -7.695 9.968 5.348 1.00 90.25 78 THR A CA 1
ATOM 630 C C . THR A 1 78 ? -8.718 9.027 5.990 1.00 90.25 78 THR A C 1
ATOM 632 O O . THR A 1 78 ? -8.333 8.178 6.784 1.00 90.25 78 THR A O 1
ATOM 635 N N . GLN A 1 79 ? -10.002 9.120 5.617 1.00 91.12 79 GLN A N 1
ATOM 636 C CA . GLN A 1 79 ? -11.059 8.247 6.154 1.00 91.12 79 GLN A CA 1
ATOM 637 C C . GLN A 1 79 ? -10.801 6.766 5.843 1.00 91.12 79 GLN A C 1
ATOM 639 O O . GLN A 1 79 ? -10.769 5.958 6.765 1.00 91.12 79 GLN A O 1
ATOM 644 N N . LYS A 1 80 ? -10.486 6.429 4.584 1.00 90.44 80 LYS A N 1
ATOM 645 C CA . LYS A 1 80 ? -10.189 5.044 4.181 1.00 90.44 80 LYS A CA 1
ATOM 646 C C . LYS A 1 80 ? -8.983 4.472 4.925 1.00 90.44 80 LYS A C 1
ATOM 648 O O . LYS A 1 80 ? -8.979 3.304 5.299 1.00 90.44 80 LYS A O 1
ATOM 653 N N . LEU A 1 81 ? -7.951 5.293 5.130 1.00 92.00 81 LEU A N 1
ATOM 654 C CA . LEU A 1 81 ? -6.761 4.894 5.881 1.00 92.00 81 LEU A CA 1
ATOM 655 C C . LEU A 1 81 ? -7.085 4.645 7.357 1.00 92.00 81 LEU A C 1
ATOM 657 O O . LEU A 1 81 ? -6.615 3.657 7.913 1.00 92.00 81 LEU A O 1
ATOM 661 N N . ILE A 1 82 ? -7.898 5.506 7.978 1.00 91.62 82 ILE A N 1
ATOM 662 C CA . ILE A 1 82 ? -8.357 5.322 9.361 1.00 91.62 82 ILE A CA 1
ATOM 663 C C . ILE A 1 82 ? -9.117 4.000 9.488 1.00 91.62 82 ILE A C 1
ATOM 665 O O . ILE A 1 82 ? -8.719 3.162 10.293 1.00 91.62 82 ILE A O 1
ATOM 669 N N . GLU A 1 83 ? -10.124 3.767 8.642 1.00 91.88 83 GLU A N 1
ATOM 670 C CA . GLU A 1 83 ? -10.913 2.528 8.649 1.00 91.88 83 GLU A CA 1
ATOM 671 C C . GLU A 1 83 ? -10.030 1.283 8.470 1.00 91.88 83 GLU A C 1
ATOM 673 O O . GLU A 1 83 ? -10.202 0.280 9.169 1.00 91.88 83 GLU A O 1
ATOM 678 N N . LEU A 1 84 ? -9.042 1.356 7.568 1.00 91.44 84 LEU A N 1
ATOM 679 C CA . LEU A 1 84 ? -8.066 0.291 7.360 1.00 91.44 84 LEU A CA 1
ATOM 680 C C . LEU A 1 84 ? -7.291 -0.001 8.652 1.00 91.44 84 LEU A C 1
ATOM 682 O O . LEU A 1 84 ? -7.291 -1.138 9.120 1.00 91.44 84 LEU A O 1
ATOM 686 N N . PHE A 1 85 ? -6.637 1.003 9.241 1.00 90.50 85 PHE A N 1
ATOM 687 C CA . PHE A 1 85 ? -5.820 0.810 10.442 1.00 90.50 85 PHE A CA 1
ATOM 688 C C . PHE A 1 85 ? -6.644 0.390 11.662 1.00 90.50 85 PHE A C 1
ATOM 690 O O . PHE A 1 85 ? -6.187 -0.456 12.431 1.00 90.50 85 PHE A O 1
ATOM 697 N N . GLU A 1 86 ? -7.851 0.931 11.837 1.00 90.44 86 GLU A N 1
ATOM 698 C CA . GLU A 1 86 ? -8.758 0.526 12.914 1.00 90.44 86 GLU A CA 1
ATOM 699 C C . GLU A 1 86 ? -9.161 -0.939 12.783 1.00 90.44 86 GLU A C 1
ATOM 701 O O . GLU A 1 86 ? -9.085 -1.675 13.767 1.00 90.44 86 GLU A O 1
ATOM 706 N N . SER A 1 87 ? -9.488 -1.392 11.566 1.00 88.69 87 SER A N 1
ATOM 707 C CA . SER A 1 87 ? -9.825 -2.792 11.328 1.00 88.69 87 SER A CA 1
ATOM 708 C C . SER A 1 87 ? -8.707 -3.722 11.800 1.00 88.69 87 SER A C 1
ATOM 710 O O . SER A 1 87 ? -8.997 -4.685 12.500 1.00 88.69 87 SER A O 1
ATOM 712 N N . PHE A 1 88 ? -7.440 -3.419 11.494 1.00 85.94 88 PHE A N 1
ATOM 713 C CA . PHE A 1 88 ? -6.297 -4.239 11.918 1.00 85.94 88 PHE A CA 1
ATOM 714 C C . PHE A 1 88 ? -5.940 -4.109 13.396 1.00 85.94 88 PHE A C 1
ATOM 716 O O . PHE A 1 88 ? -5.480 -5.085 13.981 1.00 85.94 88 PHE A O 1
ATOM 723 N N . LYS A 1 89 ? -6.197 -2.957 14.020 1.00 75.75 89 LYS A N 1
ATOM 724 C CA . LYS A 1 89 ? -6.025 -2.778 15.467 1.00 75.75 89 LYS A CA 1
ATOM 725 C C . LYS A 1 89 ? -7.007 -3.631 16.275 1.00 75.75 89 LYS A C 1
ATOM 727 O O . LYS A 1 89 ? -6.672 -4.048 17.372 1.00 75.75 89 LYS A O 1
ATOM 732 N N . SER A 1 90 ? -8.204 -3.895 15.747 1.00 62.44 90 SER A N 1
ATOM 733 C CA . SER A 1 90 ? -9.182 -4.793 16.379 1.00 62.44 90 SER A CA 1
ATOM 734 C C . SER A 1 90 ? -8.863 -6.286 16.216 1.00 62.44 90 SER A C 1
ATOM 736 O O . SER A 1 90 ? -9.486 -7.100 16.893 1.00 62.44 90 SER A O 1
ATOM 738 N N . TYR A 1 91 ? -7.938 -6.653 15.320 1.00 59.38 91 TYR A N 1
ATOM 739 C CA . TYR A 1 91 ? -7.484 -8.039 15.127 1.00 59.38 91 TYR A CA 1
ATOM 740 C C . TYR A 1 91 ? -6.235 -8.396 15.958 1.00 59.38 91 TYR A C 1
ATOM 742 O O . TYR A 1 91 ? -5.822 -9.557 15.932 1.00 59.38 91 TYR A O 1
ATOM 750 N N . GLU A 1 92 ? -5.634 -7.425 16.656 1.00 48.00 92 GLU A N 1
ATOM 751 C CA . GLU A 1 92 ? -4.526 -7.618 17.608 1.00 48.00 92 GLU A CA 1
ATOM 752 C C . GLU A 1 92 ? -5.053 -7.826 19.036 1.00 48.00 92 GLU A C 1
ATOM 754 O O . GLU A 1 92 ? -4.504 -8.717 19.727 1.00 48.00 92 GLU A O 1
#